Protein AF-A0AA38FSD3-F1 (afdb_monomer)

Mean predicted aligned error: 3.4 Å

Secondary structure (DSSP, 8-state):
-TTT-TTT-PPTTS--HHHHHHHHHHHHHHHHH--S-------HHHHHHHHHHHTT--TTTGGG----TT----------

Foldseek 3Di:
DCVVQQQPDADDVGDGLVRLLVVCVVVLVVVVVDPDDDDDDDDQSNCLSSCCVQVVHDSSCSVVDDDDPPDDDDGDNDDD

InterPro domains:
  IPR003094 Fructose-2,6-bisphosphatase [PTHR10606] (1-78)
  IPR013078 Histidine phosphatase superfamily, clade-1 [PF00300] (3-76)
  IPR029033 Histidine phosphatase superfamily [G3DSA:3.40.50.1240] (1-80)
  IPR029033 Histidine phosphatase superfamily [SSF53254] (3-76)

pLDDT: mean 93.65, std 9.07, range [43.16, 98.0]

Radius of gyration: 13.42 Å; Cα contacts (8 Å, |Δi|>4): 57; chains: 1; bounding box: 30×22×37 Å

Organism: Taxus chinensis (NCBI:txid29808)

Structure (mmCIF, N/CA/C/O backbone):
data_AF-A0AA38FSD3-F1
#
_entry.id   AF-A0AA38FSD3-F1
#
loop_
_atom_site.group_PDB
_atom_site.id
_atom_site.type_symbol
_atom_site.label_atom_id
_atom_site.label_alt_id
_atom_site.label_comp_id
_atom_site.label_asym_id
_atom_site.label_entity_id
_atom_site.label_seq_id
_atom_site.pdbx_PDB_ins_code
_atom_site.Cartn_x
_atom_site.Cartn_y
_atom_site.Cartn_z
_atom_site.occupancy
_atom_site.B_iso_or_equiv
_atom_site.auth_seq_id
_atom_site.auth_comp_id
_atom_site.auth_asym_id
_atom_site.auth_atom_id
_atom_site.pdbx_PDB_model_num
ATOM 1 N N . ALA A 1 1 ? 11.315 -2.439 -18.858 1.00 85.56 1 ALA A N 1
ATOM 2 C CA . ALA A 1 1 ? 11.747 -2.796 -17.490 1.00 85.56 1 ALA A CA 1
ATOM 3 C C . ALA A 1 1 ? 10.571 -2.776 -16.510 1.00 85.56 1 ALA A C 1
ATOM 5 O O . ALA A 1 1 ? 10.114 -3.851 -16.160 1.00 85.56 1 ALA A O 1
ATOM 6 N N . ARG A 1 2 ? 9.976 -1.616 -16.186 1.00 93.31 2 ARG A N 1
ATOM 7 C CA . ARG A 1 2 ? 8.850 -1.496 -15.231 1.00 93.31 2 ARG A CA 1
ATOM 8 C C . ARG A 1 2 ? 7.686 -2.476 -15.395 1.00 93.31 2 ARG A C 1
ATOM 10 O O . ARG A 1 2 ? 7.219 -3.024 -14.415 1.00 93.31 2 ARG A O 1
ATOM 17 N N . LYS A 1 3 ? 7.184 -2.675 -16.619 1.00 93.19 3 LYS A N 1
ATOM 18 C CA . LYS A 1 3 ? 6.060 -3.603 -16.855 1.00 93.19 3 LYS A CA 1
ATOM 19 C C . LYS A 1 3 ? 6.406 -5.062 -16.515 1.00 93.19 3 LYS A C 1
ATOM 21 O O . LYS A 1 3 ? 5.491 -5.825 -16.260 1.00 93.19 3 LYS A O 1
ATOM 26 N N . LYS A 1 4 ? 7.694 -5.435 -16.546 1.00 94.44 4 LYS A N 1
ATOM 27 C CA . LYS A 1 4 ? 8.169 -6.797 -16.252 1.00 94.44 4 LYS A CA 1
ATOM 28 C C . LYS A 1 4 ? 8.300 -7.047 -14.748 1.00 94.44 4 LYS A C 1
ATOM 30 O O . LYS A 1 4 ? 7.992 -8.135 -14.301 1.00 94.44 4 LYS A O 1
ATOM 35 N N . ASP A 1 5 ? 8.740 -6.040 -13.995 1.00 95.81 5 ASP A N 1
ATOM 36 C CA . ASP A 1 5 ? 8.827 -6.094 -12.534 1.00 95.81 5 ASP A CA 1
ATOM 37 C C . ASP A 1 5 ? 8.470 -4.718 -11.967 1.00 95.81 5 ASP A C 1
ATOM 39 O O . ASP A 1 5 ? 9.308 -3.822 -11.871 1.00 95.81 5 ASP A O 1
ATOM 43 N N . LYS A 1 6 ? 7.188 -4.517 -11.660 1.00 96.75 6 LYS A N 1
ATOM 44 C CA . LYS A 1 6 ? 6.687 -3.226 -11.172 1.00 96.75 6 LYS A CA 1
ATOM 45 C C . LYS A 1 6 ? 7.056 -2.984 -9.707 1.00 96.75 6 LYS A C 1
ATOM 47 O O . LYS A 1 6 ? 7.111 -1.827 -9.295 1.00 96.75 6 LYS A O 1
ATOM 52 N N . LEU A 1 7 ? 7.304 -4.056 -8.956 1.00 97.12 7 LEU A N 1
ATOM 53 C CA . LEU A 1 7 ? 7.666 -4.019 -7.545 1.00 97.12 7 LEU A CA 1
ATOM 54 C C . LEU A 1 7 ? 9.087 -3.472 -7.368 1.00 97.12 7 LEU A C 1
ATOM 56 O O . LEU A 1 7 ? 9.288 -2.497 -6.642 1.00 97.12 7 LEU A O 1
ATOM 60 N N . ARG A 1 8 ? 10.059 -4.068 -8.070 1.00 97.44 8 ARG A N 1
ATOM 61 C CA . ARG A 1 8 ? 11.491 -3.756 -7.916 1.00 97.44 8 ARG A CA 1
ATOM 62 C C . ARG A 1 8 ? 11.988 -2.671 -8.859 1.00 97.44 8 ARG A C 1
ATOM 64 O O . ARG A 1 8 ? 13.077 -2.139 -8.658 1.00 97.44 8 ARG A O 1
ATOM 71 N N . TYR A 1 9 ? 11.233 -2.328 -9.904 1.00 97.81 9 TYR A N 1
ATOM 72 C CA . TYR A 1 9 ? 11.656 -1.273 -10.818 1.00 97.81 9 TYR A CA 1
ATOM 73 C C . TYR A 1 9 ? 11.727 0.080 -10.107 1.00 97.81 9 TYR A C 1
ATOM 75 O O . TYR A 1 9 ? 10.704 0.660 -9.743 1.00 97.81 9 TYR A O 1
ATOM 83 N N . ARG A 1 10 ? 12.948 0.600 -9.986 1.00 98.00 10 ARG A N 1
ATOM 84 C CA . ARG A 1 10 ? 13.235 1.947 -9.500 1.00 98.00 10 ARG A CA 1
ATOM 85 C C . ARG A 1 10 ? 13.289 2.921 -10.672 1.00 98.00 10 ARG A C 1
ATOM 87 O O . ARG A 1 10 ? 13.997 2.687 -11.655 1.00 98.00 10 ARG A O 1
ATOM 94 N N . TYR A 1 11 ? 12.547 4.019 -10.574 1.00 96.62 11 TYR A N 1
ATOM 95 C CA . TYR A 1 11 ? 12.654 5.098 -11.556 1.00 96.62 11 TYR A CA 1
ATOM 96 C C . TYR A 1 11 ? 14.040 5.768 -11.492 1.00 96.62 11 TYR A C 1
ATOM 98 O O . TYR A 1 11 ? 14.622 5.846 -10.409 1.00 96.62 11 TYR A O 1
ATOM 106 N N . PRO A 1 12 ? 14.593 6.282 -12.610 1.00 96.69 12 PRO A N 1
ATOM 107 C CA . PRO A 1 12 ? 15.856 7.018 -12.578 1.00 96.69 12 PRO A CA 1
ATOM 108 C C . PRO A 1 12 ? 15.774 8.207 -11.613 1.00 96.69 12 PRO A C 1
ATOM 110 O O . PRO A 1 12 ? 14.957 9.103 -11.818 1.00 96.69 12 PRO A O 1
ATOM 113 N N . ARG A 1 13 ? 16.624 8.212 -10.574 1.00 96.00 13 ARG A N 1
ATOM 114 C CA . ARG A 1 13 ? 16.591 9.193 -9.465 1.00 96.00 13 ARG A CA 1
ATOM 115 C C . ARG A 1 13 ? 15.249 9.235 -8.712 1.00 96.00 13 ARG A C 1
ATOM 117 O O . ARG A 1 13 ? 14.878 10.273 -8.178 1.00 96.00 13 ARG A O 1
ATOM 124 N N . GLY A 1 14 ? 14.517 8.125 -8.704 1.00 96.44 14 GLY A N 1
ATOM 125 C CA . GLY A 1 14 ? 13.241 7.982 -8.013 1.00 96.44 14 GLY A CA 1
ATOM 126 C C . GLY A 1 14 ? 13.180 6.710 -7.175 1.00 96.44 14 GLY A C 1
ATOM 127 O O . GLY A 1 14 ? 14.199 6.090 -6.877 1.00 96.44 14 GLY A O 1
ATOM 128 N N . GLU A 1 15 ? 11.960 6.322 -6.823 1.00 97.69 15 GLU A N 1
ATOM 129 C CA . GLU A 1 15 ? 11.666 5.190 -5.945 1.00 97.69 15 GLU A CA 1
ATOM 130 C C . GLU A 1 15 ? 11.089 3.999 -6.734 1.00 97.69 15 GLU A C 1
ATOM 132 O O . GLU A 1 15 ? 10.504 4.147 -7.815 1.00 97.69 15 GLU A O 1
ATOM 137 N N . SER A 1 16 ? 11.277 2.804 -6.185 1.00 97.88 16 SER A N 1
ATOM 138 C CA . SER A 1 16 ? 10.510 1.589 -6.469 1.00 97.88 16 SER A CA 1
ATOM 139 C C . SER A 1 16 ? 9.396 1.412 -5.428 1.00 97.88 16 SER A C 1
ATOM 141 O O . SER A 1 16 ? 9.337 2.146 -4.442 1.00 97.88 16 SER A O 1
ATOM 143 N N . TYR A 1 17 ? 8.518 0.418 -5.601 1.00 97.62 17 TYR A N 1
ATOM 144 C CA . TYR A 1 17 ? 7.548 0.093 -4.547 1.00 97.62 17 TYR A CA 1
ATOM 145 C C . TYR A 1 17 ? 8.236 -0.417 -3.274 1.00 97.62 17 TYR A C 1
ATOM 147 O O . TYR A 1 17 ? 7.746 -0.138 -2.187 1.00 97.62 17 TYR A O 1
ATOM 155 N N . LEU A 1 18 ? 9.382 -1.100 -3.388 1.00 97.75 18 LEU A N 1
ATOM 156 C CA . LEU A 1 18 ? 10.160 -1.525 -2.218 1.00 97.75 18 LEU A CA 1
ATOM 157 C C . LEU A 1 18 ? 10.687 -0.334 -1.412 1.00 97.75 18 LEU A C 1
ATOM 159 O O . LEU A 1 18 ? 10.592 -0.342 -0.189 1.00 97.75 18 LEU A O 1
ATOM 163 N N . ASP A 1 19 ? 11.171 0.706 -2.095 1.00 98.00 19 ASP A N 1
ATOM 164 C CA . ASP A 1 19 ? 11.645 1.930 -1.434 1.00 98.00 19 ASP A CA 1
ATOM 165 C C . ASP A 1 19 ? 10.499 2.632 -0.689 1.00 98.00 19 ASP A C 1
ATOM 167 O O . ASP A 1 19 ? 10.653 3.059 0.453 1.00 98.00 19 ASP A O 1
ATOM 171 N N . VAL A 1 20 ? 9.315 2.684 -1.314 1.00 97.38 20 VAL A N 1
ATOM 172 C CA . VAL A 1 20 ? 8.101 3.234 -0.696 1.00 97.38 20 VAL A CA 1
ATOM 173 C C . VAL A 1 20 ? 7.696 2.441 0.545 1.00 97.38 20 VAL A C 1
ATOM 175 O O . VAL A 1 20 ? 7.389 3.046 1.567 1.00 97.38 20 VAL A O 1
ATOM 178 N N . ILE A 1 21 ? 7.697 1.108 0.472 1.00 97.38 21 ILE A N 1
ATOM 179 C CA . ILE A 1 21 ? 7.341 0.238 1.602 1.00 97.38 21 ILE A CA 1
ATOM 180 C C . ILE A 1 21 ? 8.302 0.464 2.768 1.00 97.38 21 ILE A C 1
ATOM 182 O O . ILE A 1 21 ? 7.852 0.700 3.885 1.00 97.38 21 ILE A O 1
ATOM 186 N N . GLN A 1 22 ? 9.609 0.481 2.500 1.00 97.50 22 GLN A N 1
ATOM 187 C CA . GLN A 1 22 ? 10.618 0.738 3.525 1.00 97.50 22 GLN A CA 1
ATOM 188 C C . GLN A 1 22 ? 10.428 2.116 4.176 1.00 97.50 22 GLN A C 1
ATOM 190 O O . GLN A 1 22 ? 10.499 2.254 5.393 1.00 97.50 22 GLN A O 1
ATOM 195 N N . ARG A 1 23 ? 10.118 3.147 3.384 1.00 97.69 23 ARG A N 1
ATOM 196 C CA . ARG A 1 23 ? 9.863 4.498 3.902 1.00 97.69 23 ARG A CA 1
ATOM 197 C C . ARG A 1 23 ? 8.579 4.602 4.737 1.00 97.69 23 ARG A C 1
ATOM 199 O O . ARG A 1 23 ? 8.467 5.517 5.551 1.00 97.69 23 ARG A O 1
ATOM 206 N N . LEU A 1 24 ? 7.612 3.706 4.535 1.00 97.25 24 LEU A N 1
ATOM 207 C CA . LEU A 1 24 ? 6.345 3.681 5.275 1.00 97.25 24 LEU A CA 1
ATOM 208 C C . LEU A 1 24 ? 6.403 2.877 6.577 1.00 97.25 24 LEU A C 1
ATOM 210 O O . LEU A 1 24 ? 5.435 2.919 7.336 1.00 97.25 24 LEU A O 1
ATOM 214 N N . GLU A 1 25 ? 7.509 2.196 6.875 1.00 96.56 25 GLU A N 1
ATOM 215 C CA . GLU A 1 25 ? 7.668 1.416 8.107 1.00 96.56 25 GLU A CA 1
ATOM 216 C C . GLU A 1 25 ? 7.361 2.240 9.379 1.00 96.56 25 GLU A C 1
ATOM 218 O O . GLU A 1 25 ? 6.501 1.811 10.151 1.00 96.56 25 GLU A O 1
ATOM 223 N N . PRO A 1 26 ? 7.898 3.466 9.579 1.00 97.12 26 PRO A N 1
ATOM 224 C CA . PRO A 1 26 ? 7.592 4.247 10.782 1.00 97.12 26 PRO A CA 1
ATOM 225 C C . PRO A 1 26 ? 6.118 4.663 10.877 1.00 97.12 26 PRO A C 1
ATOM 227 O O . PRO A 1 26 ? 5.553 4.712 11.965 1.00 97.12 26 PRO A O 1
ATOM 230 N N . VAL A 1 27 ? 5.485 4.948 9.733 1.00 96.06 27 VAL A N 1
ATOM 231 C CA . VAL A 1 27 ? 4.064 5.330 9.668 1.00 96.06 27 VAL A CA 1
ATOM 232 C C . VAL A 1 27 ? 3.182 4.143 10.033 1.00 96.06 27 VAL A C 1
ATOM 234 O O . VAL A 1 27 ? 2.207 4.298 10.757 1.00 96.06 27 VAL A O 1
ATOM 237 N N . THR A 1 28 ? 3.542 2.957 9.552 1.00 94.44 28 THR A N 1
ATOM 238 C CA . THR A 1 28 ? 2.804 1.721 9.812 1.00 94.44 28 THR A CA 1
ATOM 239 C C . THR A 1 28 ? 2.828 1.379 11.301 1.00 94.44 28 THR A C 1
ATOM 241 O O . THR A 1 28 ? 1.772 1.176 11.892 1.00 94.44 28 THR A O 1
ATOM 244 N N . VAL A 1 29 ? 4.007 1.440 11.929 1.00 94.50 29 VAL A N 1
ATOM 245 C CA . VAL A 1 29 ? 4.168 1.217 13.376 1.00 94.50 29 VAL A CA 1
ATOM 246 C C . VAL A 1 29 ? 3.360 2.220 14.201 1.00 94.50 29 VAL A C 1
ATOM 248 O O . VAL A 1 29 ? 2.777 1.855 15.221 1.00 94.50 29 VAL A O 1
ATOM 251 N N . GLU A 1 30 ? 3.319 3.487 13.788 1.00 94.62 30 GLU A N 1
ATOM 252 C CA . GLU A 1 30 ? 2.528 4.495 14.496 1.00 94.62 30 GLU A CA 1
ATOM 253 C C . GLU A 1 30 ? 1.024 4.233 14.353 1.00 94.62 30 GLU A C 1
ATOM 255 O O . GLU A 1 30 ? 0.301 4.322 15.341 1.00 94.62 30 GLU A O 1
ATOM 260 N N . LEU A 1 31 ? 0.554 3.842 13.163 1.00 93.81 31 LEU A N 1
ATOM 261 C CA . LEU A 1 31 ? -0.852 3.498 12.925 1.00 93.81 31 LEU A CA 1
ATOM 262 C C . LEU A 1 31 ? -1.314 2.307 13.775 1.00 93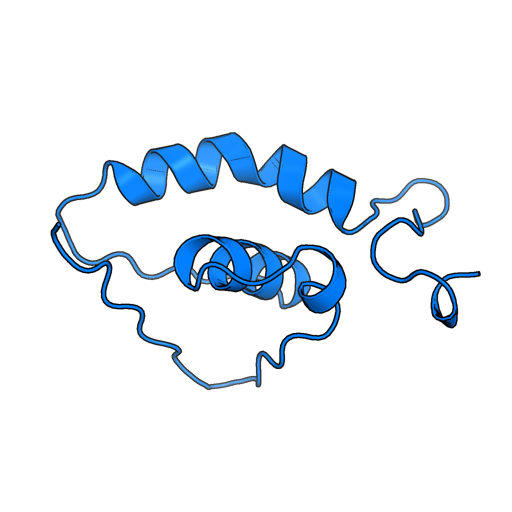.81 31 LEU A C 1
ATOM 264 O O . LEU A 1 31 ? -2.414 2.354 14.318 1.00 93.81 31 LEU A O 1
ATOM 268 N N . GLU A 1 32 ? -0.479 1.283 13.953 1.00 91.44 32 GLU A N 1
ATOM 269 C CA . GLU A 1 32 ? -0.792 0.136 14.821 1.00 91.44 32 GLU A CA 1
ATOM 270 C C . GLU A 1 32 ? -0.901 0.507 16.306 1.00 91.44 32 GLU A C 1
ATOM 272 O O . GLU A 1 32 ? -1.608 -0.151 17.070 1.00 91.44 32 GLU A O 1
ATOM 277 N N . ARG A 1 33 ? -0.212 1.569 16.738 1.00 93.31 33 ARG A N 1
ATOM 278 C CA . ARG A 1 33 ? -0.273 2.056 18.125 1.00 93.31 33 ARG A CA 1
ATOM 279 C C . ARG A 1 33 ? -1.539 2.859 18.415 1.00 93.31 33 ARG A C 1
ATOM 281 O O . ARG A 1 33 ? -1.874 3.050 19.589 1.00 93.31 33 ARG A O 1
ATOM 288 N N . GLN A 1 34 ? -2.235 3.338 17.385 1.00 92.44 34 GLN A N 1
ATOM 289 C CA . GLN A 1 3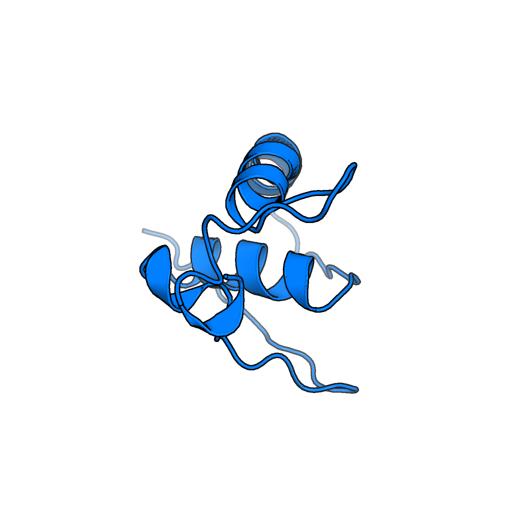4 ? -3.434 4.151 17.553 1.00 92.44 34 GLN A CA 1
ATOM 290 C C . GLN A 1 34 ? -4.621 3.293 17.998 1.00 92.44 34 GLN A C 1
ATOM 292 O O . GLN A 1 34 ? -4.967 2.290 17.385 1.00 92.44 34 GLN A O 1
ATOM 297 N N . ARG A 1 35 ? -5.273 3.715 19.087 1.00 88.19 35 ARG A N 1
ATOM 298 C CA . ARG A 1 35 ? -6.479 3.054 19.626 1.00 88.19 35 ARG A CA 1
ATOM 299 C C . ARG A 1 35 ? -7.781 3.669 19.121 1.00 88.19 35 ARG A C 1
ATOM 301 O O . ARG A 1 35 ? -8.844 3.083 19.294 1.00 88.19 35 ARG A O 1
ATOM 308 N N . ALA A 1 36 ? -7.704 4.871 18.561 1.00 92.62 36 ALA A N 1
ATOM 309 C CA . ALA A 1 36 ? -8.837 5.565 17.971 1.00 92.62 36 ALA A CA 1
ATOM 310 C C . ALA A 1 36 ? -8.873 5.321 16.454 1.00 92.62 36 ALA A C 1
ATOM 312 O O . ALA A 1 36 ? -7.822 5.066 15.863 1.00 92.62 36 ALA A O 1
ATOM 313 N N . PRO A 1 37 ? -10.045 5.437 15.804 1.00 93.00 37 PRO A N 1
ATOM 314 C CA . PRO A 1 37 ? -10.130 5.393 14.350 1.00 93.00 37 PRO A CA 1
ATOM 315 C C . PRO A 1 37 ? -9.240 6.461 13.701 1.00 93.00 37 PRO A C 1
ATOM 317 O O . PRO A 1 37 ? -9.287 7.632 14.083 1.00 93.00 37 PRO A O 1
ATOM 320 N N . VAL A 1 38 ? -8.455 6.061 12.698 1.00 94.75 38 VAL A N 1
ATOM 321 C CA . VAL A 1 38 ? -7.564 6.950 11.939 1.00 94.75 38 VAL A CA 1
ATOM 322 C C . VAL A 1 38 ? -7.998 6.989 10.480 1.00 94.75 38 VAL A C 1
ATOM 324 O O . VAL A 1 38 ? -8.294 5.958 9.881 1.00 94.75 38 VAL A O 1
ATOM 327 N N . VAL A 1 39 ? -7.988 8.185 9.888 1.00 96.50 39 VAL A N 1
ATOM 328 C CA . VAL A 1 39 ? -8.202 8.379 8.450 1.00 96.50 39 VAL A CA 1
ATOM 329 C C . VAL A 1 39 ? -6.878 8.760 7.799 1.00 96.50 39 VAL A C 1
ATOM 331 O O . VAL A 1 39 ? -6.270 9.767 8.159 1.00 96.50 39 VAL A O 1
ATOM 334 N N . VAL A 1 40 ? -6.443 7.969 6.816 1.00 96.50 40 VAL A N 1
ATOM 335 C CA . VAL A 1 40 ? -5.220 8.228 6.045 1.00 96.50 40 VAL A CA 1
ATOM 336 C C . VAL A 1 40 ? -5.585 8.742 4.653 1.00 96.50 40 VAL A C 1
ATOM 338 O O . VAL A 1 40 ? -6.222 8.039 3.871 1.00 96.50 40 VAL A O 1
ATOM 341 N N . ILE A 1 41 ? -5.140 9.957 4.321 1.00 97.12 41 ILE A N 1
ATOM 342 C CA . ILE A 1 41 ? -5.306 10.565 2.993 1.00 97.12 41 ILE A CA 1
ATOM 343 C C . ILE A 1 41 ? -3.934 10.643 2.326 1.00 97.12 41 ILE A C 1
ATOM 345 O O . ILE A 1 41 ? -3.047 11.356 2.792 1.00 97.12 41 ILE A O 1
ATOM 349 N N . ALA A 1 42 ? -3.747 9.895 1.238 1.00 97.06 42 ALA A N 1
ATOM 350 C CA . ALA A 1 42 ? -2.466 9.804 0.544 1.00 97.06 42 ALA A CA 1
ATOM 351 C C . ALA A 1 42 ? -2.636 9.498 -0.955 1.00 97.06 42 ALA A C 1
ATOM 353 O O . ALA A 1 42 ? -3.741 9.460 -1.493 1.00 97.06 42 ALA A O 1
ATOM 354 N N . HIS A 1 43 ? -1.518 9.274 -1.648 1.00 97.31 43 HIS A N 1
ATOM 355 C CA . HIS A 1 43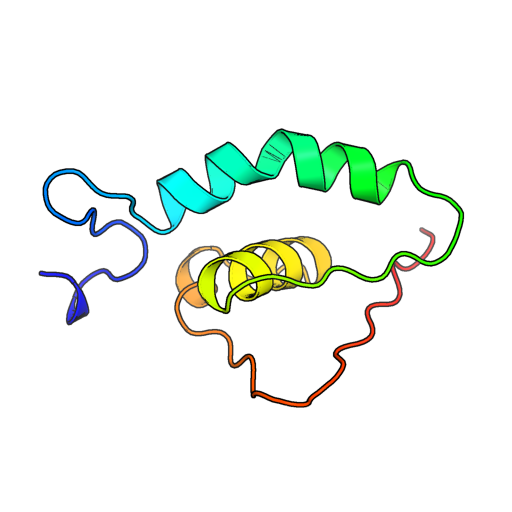 ? -1.494 8.916 -3.068 1.00 97.31 43 HIS A CA 1
ATOM 356 C C . HIS A 1 43 ? -1.621 7.403 -3.295 1.00 97.31 43 HIS A C 1
ATOM 358 O O . HIS A 1 43 ? -1.280 6.603 -2.428 1.00 97.31 43 HIS A O 1
ATOM 364 N N . GLN A 1 44 ? -2.013 6.994 -4.508 1.00 96.88 44 GLN A N 1
ATOM 365 C CA . GLN A 1 44 ? -2.294 5.589 -4.845 1.00 96.88 44 GLN A CA 1
ATOM 366 C C . GLN A 1 44 ? -1.175 4.606 -4.467 1.00 96.88 44 GLN A C 1
ATOM 368 O O . GLN A 1 44 ? -1.4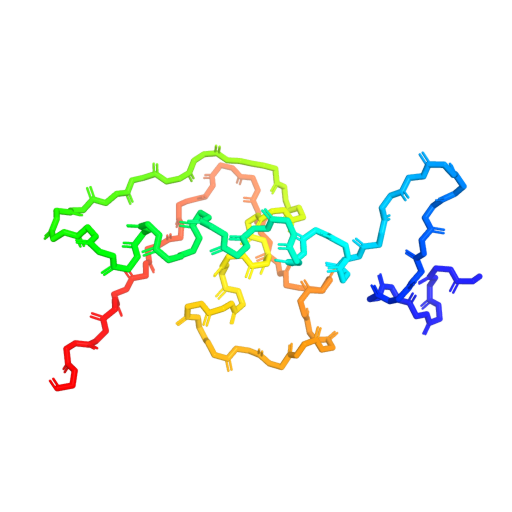61 3.552 -3.917 1.00 96.88 44 GLN A O 1
ATOM 373 N N . ALA A 1 45 ? 0.098 4.919 -4.740 1.00 96.19 45 ALA A N 1
ATOM 374 C CA . ALA A 1 45 ? 1.203 4.011 -4.408 1.00 96.19 45 ALA A CA 1
ATOM 375 C C . ALA A 1 45 ? 1.362 3.801 -2.891 1.00 96.19 45 ALA A C 1
ATOM 377 O O . ALA A 1 45 ? 1.648 2.689 -2.459 1.00 96.19 45 ALA A O 1
ATOM 378 N N . ILE A 1 46 ? 1.120 4.854 -2.104 1.00 97.81 46 ILE A N 1
ATOM 379 C CA . ILE A 1 46 ? 1.166 4.820 -0.638 1.00 97.81 46 ILE A CA 1
ATOM 380 C C . ILE A 1 46 ? -0.011 4.014 -0.096 1.00 97.81 46 ILE A C 1
ATOM 382 O O . ILE A 1 46 ? 0.180 3.097 0.696 1.00 97.81 46 ILE A O 1
ATOM 386 N N . LEU A 1 47 ? -1.221 4.310 -0.579 1.00 97.62 47 LEU A N 1
ATOM 387 C CA . LEU A 1 47 ? -2.438 3.617 -0.160 1.00 97.62 47 LEU A CA 1
ATOM 388 C C . LEU A 1 47 ? -2.376 2.120 -0.472 1.00 97.62 47 LEU A C 1
ATOM 390 O O . LEU A 1 47 ? -2.784 1.317 0.353 1.00 97.62 47 LEU A O 1
ATOM 394 N N . ARG A 1 48 ? -1.802 1.730 -1.616 1.00 97.69 48 ARG A N 1
ATOM 395 C CA . ARG A 1 48 ? -1.567 0.318 -1.951 1.00 97.69 48 ARG A CA 1
ATOM 396 C C . ARG A 1 48 ? -0.646 -0.377 -0.959 1.00 97.69 48 ARG A C 1
ATOM 398 O O . ARG A 1 48 ? -0.945 -1.493 -0.561 1.00 97.69 48 ARG A O 1
ATOM 405 N N . ALA A 1 49 ? 0.462 0.265 -0.588 1.00 97.31 49 ALA A N 1
ATOM 406 C CA . ALA A 1 49 ? 1.420 -0.300 0.357 1.00 97.31 49 ALA A CA 1
ATOM 407 C C . ALA A 1 49 ? 0.804 -0.461 1.755 1.00 97.31 49 ALA A C 1
ATOM 409 O O . ALA A 1 49 ? 0.893 -1.540 2.332 1.00 97.31 49 ALA A O 1
ATOM 410 N N . LEU A 1 50 ? 0.112 0.570 2.251 1.00 96.38 50 LEU A N 1
ATOM 411 C CA . LEU A 1 50 ? -0.581 0.517 3.543 1.00 96.38 50 LEU A CA 1
ATOM 412 C C . LEU A 1 50 ? -1.705 -0.524 3.543 1.00 96.38 50 LEU A C 1
ATOM 414 O O . LEU A 1 50 ? -1.787 -1.347 4.448 1.00 96.38 50 LEU A O 1
ATOM 418 N N . TYR A 1 51 ? -2.545 -0.531 2.506 1.00 95.75 51 TYR A N 1
ATOM 419 C CA . TYR A 1 51 ? -3.622 -1.509 2.381 1.00 95.75 51 TYR A CA 1
ATOM 420 C C . TYR A 1 51 ? -3.078 -2.937 2.313 1.00 95.75 51 TYR A C 1
ATOM 422 O O . TYR A 1 51 ? -3.592 -3.816 2.994 1.00 95.75 51 TYR A O 1
ATOM 430 N N . ALA A 1 52 ? -2.027 -3.179 1.523 1.00 95.94 52 ALA A N 1
ATOM 431 C CA . ALA A 1 52 ? -1.421 -4.501 1.421 1.00 95.94 52 ALA A CA 1
ATOM 432 C C . ALA A 1 52 ? -0.897 -5.009 2.764 1.00 95.94 52 ALA A C 1
ATOM 434 O O . ALA A 1 52 ? -1.065 -6.187 3.064 1.00 95.94 52 ALA A O 1
ATOM 435 N N . TYR A 1 53 ? -0.295 -4.120 3.558 1.00 94.62 53 TYR A N 1
ATOM 436 C CA . TYR A 1 53 ? 0.189 -4.449 4.890 1.00 94.62 53 TYR A CA 1
ATOM 437 C C . TYR A 1 53 ? -0.959 -4.901 5.800 1.00 94.62 53 TYR A C 1
ATOM 439 O O . TYR A 1 53 ? -0.962 -6.037 6.270 1.00 94.62 53 TYR A O 1
ATOM 447 N N . PHE A 1 54 ? -1.981 -4.059 5.973 1.00 92.88 54 PHE A N 1
ATOM 448 C CA . PHE A 1 54 ? -3.090 -4.358 6.884 1.00 92.88 54 PHE A CA 1
ATOM 449 C C . PHE A 1 54 ? -4.001 -5.495 6.396 1.00 92.88 54 PHE A C 1
ATOM 451 O O . PHE A 1 54 ? -4.585 -6.209 7.203 1.00 92.88 54 PHE A O 1
ATOM 458 N N . ALA A 1 55 ? -4.104 -5.704 5.081 1.00 92.31 55 ALA A N 1
ATOM 459 C CA . ALA A 1 55 ? -4.868 -6.801 4.48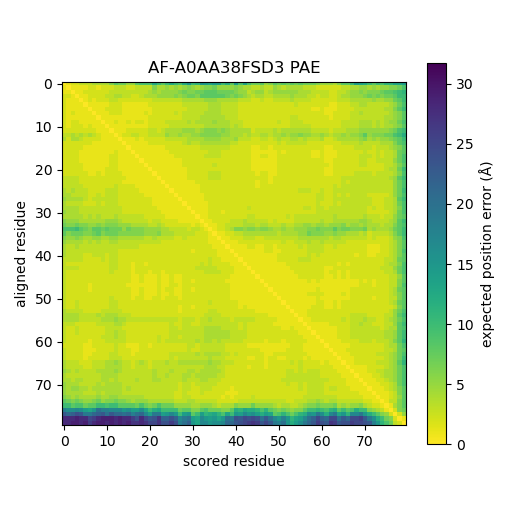5 1.00 92.31 55 ALA A CA 1
ATOM 460 C C . ALA A 1 55 ? -4.034 -8.080 4.253 1.00 92.31 55 ALA A C 1
ATOM 462 O O . ALA A 1 55 ? -4.501 -8.976 3.542 1.00 92.31 55 ALA A O 1
ATOM 463 N N . ALA A 1 56 ? -2.811 -8.152 4.799 1.00 92.94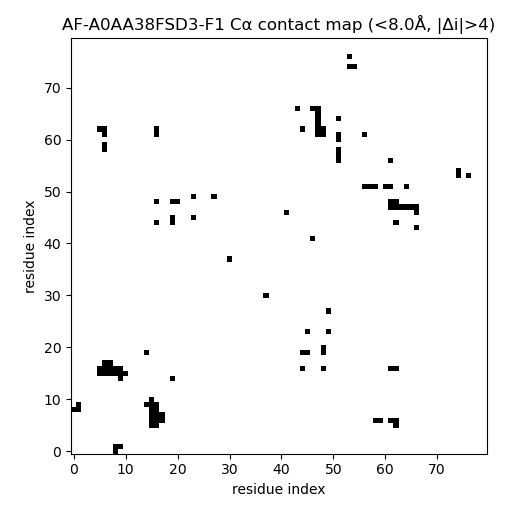 56 ALA A N 1
ATOM 464 C CA . ALA A 1 56 ? -1.888 -9.287 4.691 1.00 92.94 56 ALA A CA 1
ATOM 465 C C . ALA A 1 56 ? -1.703 -9.807 3.248 1.00 92.94 56 ALA A C 1
ATOM 467 O O . ALA A 1 56 ? -1.732 -11.012 2.983 1.00 92.94 56 ALA A O 1
ATOM 468 N N . LYS A 1 57 ? -1.548 -8.890 2.285 1.00 95.12 57 LYS A N 1
ATOM 469 C CA . LYS A 1 57 ? -1.373 -9.224 0.865 1.00 95.12 57 LYS A CA 1
ATOM 470 C C . LYS A 1 57 ? 0.086 -9.555 0.532 1.00 95.12 57 LYS A C 1
ATOM 472 O O . LYS A 1 57 ? 0.990 -8.924 1.082 1.00 95.12 57 LYS A O 1
ATOM 477 N N . PRO A 1 58 ? 0.335 -10.480 -0.414 1.00 96.62 58 PRO A N 1
ATOM 478 C CA . PRO A 1 58 ? 1.675 -10.737 -0.929 1.00 96.62 58 PRO A CA 1
ATOM 479 C C . PRO A 1 58 ? 2.335 -9.477 -1.498 1.00 96.62 58 PRO A C 1
ATOM 481 O O . PRO A 1 58 ? 1.684 -8.622 -2.108 1.00 96.62 58 PRO A O 1
ATOM 484 N N . LEU A 1 59 ? 3.656 -9.386 -1.348 1.00 95.00 59 LEU A N 1
ATOM 485 C CA . LEU A 1 59 ? 4.447 -8.226 -1.764 1.00 95.00 59 LEU A CA 1
ATOM 486 C C . LEU A 1 59 ? 4.341 -7.963 -3.277 1.00 95.00 59 LEU A C 1
ATOM 488 O O . LEU A 1 59 ? 4.316 -6.817 -3.733 1.00 95.00 59 LEU A O 1
ATOM 492 N N . GLU A 1 60 ? 4.247 -9.033 -4.058 1.00 95.69 60 GLU A N 1
ATOM 493 C CA . GLU A 1 60 ? 4.122 -9.015 -5.513 1.00 95.69 60 GLU A CA 1
ATOM 494 C C . GLU A 1 60 ? 2.803 -8.380 -5.975 1.00 95.69 60 GLU A C 1
ATOM 496 O O . GLU A 1 60 ? 2.749 -7.795 -7.061 1.00 95.69 60 GLU A O 1
ATOM 501 N N . GLU A 1 61 ? 1.755 -8.441 -5.150 1.00 96.38 61 GLU A N 1
ATOM 502 C CA . GLU A 1 61 ? 0.441 -7.879 -5.466 1.00 96.38 61 GLU A CA 1
ATOM 503 C C . GLU A 1 61 ? 0.373 -6.370 -5.204 1.00 96.38 61 GLU A C 1
ATOM 505 O O . GLU A 1 61 ? -0.375 -5.670 -5.891 1.00 96.38 61 GLU A O 1
ATOM 510 N N . VAL A 1 62 ? 1.189 -5.836 -4.282 1.00 97.25 62 VAL A N 1
ATOM 511 C CA . VAL A 1 62 ? 1.162 -4.425 -3.840 1.00 97.25 62 VAL A CA 1
ATOM 512 C C . VAL A 1 62 ? 1.057 -3.432 -5.006 1.00 97.25 62 VAL A C 1
ATOM 514 O O . VAL A 1 62 ? 0.167 -2.576 -4.998 1.00 97.25 62 VAL A O 1
ATOM 517 N N . PRO A 1 63 ? 1.887 -3.509 -6.068 1.00 97.44 63 PRO A N 1
ATOM 518 C CA . PRO A 1 63 ? 1.850 -2.518 -7.142 1.00 97.44 63 PRO A CA 1
ATOM 519 C C . PRO A 1 63 ? 0.580 -2.576 -8.003 1.00 97.44 63 PRO A C 1
ATOM 521 O O . PRO A 1 63 ? 0.364 -1.685 -8.844 1.00 97.44 63 PRO A O 1
ATOM 524 N N . HIS A 1 64 ? -0.227 -3.619 -7.841 1.00 96.56 64 HIS A N 1
ATOM 525 C CA . HIS A 1 64 ? -1.372 -3.970 -8.674 1.00 96.56 64 HIS A CA 1
ATOM 526 C C . HIS A 1 64 ? -2.715 -3.828 -7.956 1.00 96.56 64 HIS A C 1
ATOM 528 O O . HIS A 1 64 ? -3.734 -3.819 -8.636 1.00 96.56 64 HIS A O 1
ATOM 534 N N . ILE A 1 65 ? -2.716 -3.617 -6.637 1.00 96.69 65 ILE A N 1
ATOM 535 C CA . ILE A 1 65 ? -3.934 -3.383 -5.855 1.00 96.69 65 ILE A CA 1
ATOM 536 C C . ILE A 1 65 ? -4.710 -2.180 -6.404 1.00 96.69 65 ILE A C 1
ATOM 538 O O . ILE A 1 65 ? -4.155 -1.102 -6.668 1.00 96.69 65 ILE A O 1
ATOM 542 N N . GLU A 1 66 ? -6.012 -2.366 -6.586 1.00 95.94 66 GLU A N 1
ATOM 543 C CA . GLU A 1 66 ? -6.907 -1.307 -7.028 1.00 95.94 66 GLU A CA 1
ATOM 544 C C . GLU A 1 66 ? -7.226 -0.362 -5.872 1.00 95.94 66 GLU A C 1
ATOM 546 O O . GLU A 1 66 ? -7.639 -0.775 -4.795 1.00 95.94 66 GLU A O 1
ATOM 551 N N . VAL A 1 67 ? -7.002 0.930 -6.109 1.00 96.19 67 VAL A N 1
ATOM 552 C CA . VAL A 1 67 ? -7.346 2.013 -5.183 1.00 96.19 67 VAL A CA 1
ATOM 553 C C . VAL A 1 67 ? -8.049 3.088 -6.015 1.00 96.19 67 VAL A C 1
ATOM 555 O O . VAL A 1 67 ? -7.366 3.927 -6.625 1.00 96.19 67 VAL A O 1
ATOM 558 N N . PRO A 1 68 ? -9.386 2.998 -6.154 1.00 96.62 68 PRO A N 1
ATOM 559 C CA . PRO A 1 68 ? -10.165 3.936 -6.951 1.00 96.62 68 PRO A CA 1
ATOM 560 C C . PRO A 1 68 ? -10.221 5.317 -6.291 1.00 96.62 68 PRO A C 1
ATOM 562 O O . PRO A 1 68 ? -10.103 5.465 -5.076 1.00 96.62 68 PRO A O 1
ATOM 565 N N . LEU A 1 69 ? -10.394 6.349 -7.116 1.00 96.12 69 LEU A N 1
ATOM 566 C CA . LEU A 1 69 ? -10.609 7.710 -6.626 1.00 96.12 69 LEU A CA 1
ATOM 567 C C . LEU A 1 69 ? -11.999 7.835 -5.985 1.00 96.12 69 LEU A C 1
ATOM 569 O O . LEU A 1 69 ? -12.913 7.081 -6.313 1.00 96.12 69 LEU A O 1
ATOM 573 N N . HIS A 1 70 ? -12.147 8.804 -5.078 1.00 96.56 70 HIS A N 1
ATOM 574 C CA . HIS A 1 70 ? -13.410 9.131 -4.393 1.00 96.56 70 HIS A CA 1
ATOM 575 C C . HIS A 1 70 ? -14.072 7.950 -3.662 1.00 96.56 70 HIS A C 1
ATOM 577 O O . HIS A 1 70 ? -15.287 7.917 -3.501 1.00 96.56 70 HIS A O 1
ATOM 583 N N . THR A 1 71 ? -13.277 6.977 -3.224 1.00 97.19 71 THR A N 1
ATOM 584 C CA . 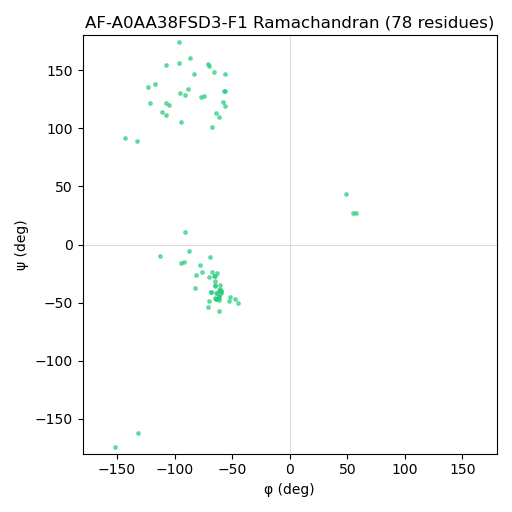THR A 1 71 ? -13.750 5.791 -2.508 1.00 97.19 71 THR A CA 1
ATOM 585 C C . THR A 1 71 ? -13.036 5.704 -1.167 1.00 97.19 71 THR A C 1
ATOM 587 O O . THR A 1 71 ? -11.822 5.899 -1.102 1.00 97.19 71 THR A O 1
ATOM 590 N N . ILE A 1 72 ? -13.785 5.410 -0.106 1.00 96.00 72 ILE A N 1
ATOM 591 C CA . ILE A 1 72 ? -13.228 5.127 1.219 1.00 96.00 72 ILE A CA 1
ATOM 592 C C . ILE A 1 72 ? -13.101 3.612 1.355 1.00 96.00 72 ILE A C 1
ATOM 594 O O . ILE A 1 72 ? -14.052 2.883 1.080 1.00 96.00 72 ILE A O 1
ATOM 598 N N . ILE A 1 73 ? -11.923 3.153 1.769 1.00 95.12 73 ILE A N 1
ATOM 599 C CA . ILE A 1 73 ? -11.665 1.754 2.104 1.00 95.12 73 ILE A CA 1
ATOM 600 C C . ILE A 1 73 ? -11.539 1.689 3.623 1.00 95.12 73 ILE A C 1
ATOM 602 O O . ILE A 1 73 ? -10.596 2.241 4.188 1.00 95.12 73 ILE A O 1
ATOM 606 N N . GLU A 1 74 ? -12.505 1.050 4.274 1.00 94.50 74 GLU A N 1
ATOM 607 C CA . GLU A 1 74 ? -12.465 0.795 5.712 1.00 94.50 74 GLU A CA 1
ATOM 608 C C . GLU A 1 74 ? -11.744 -0.531 5.979 1.00 94.50 74 GLU A C 1
ATOM 610 O O . GLU A 1 74 ? -12.013 -1.536 5.320 1.00 94.50 74 GLU A O 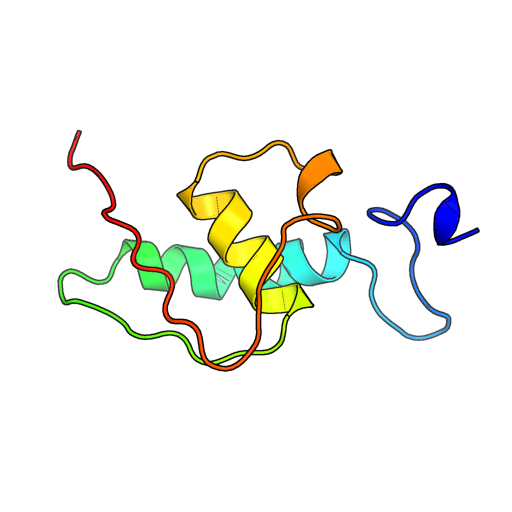1
ATOM 615 N N . ILE A 1 75 ? -10.821 -0.529 6.943 1.00 91.00 75 ILE A N 1
ATOM 616 C CA . ILE A 1 75 ? -10.119 -1.729 7.399 1.00 91.00 75 ILE A CA 1
ATOM 617 C C . ILE A 1 75 ? -10.391 -1.889 8.888 1.00 91.00 75 ILE A C 1
ATOM 619 O O . ILE A 1 75 ? -10.069 -1.008 9.683 1.00 91.00 75 ILE A O 1
ATOM 623 N N . GLN A 1 76 ? -10.958 -3.032 9.261 1.00 86.19 76 GLN A N 1
ATOM 624 C CA . GLN A 1 76 ? -11.094 -3.421 10.656 1.00 86.19 76 GLN A CA 1
ATOM 625 C C . GLN A 1 76 ? -9.908 -4.307 11.019 1.00 86.19 76 GLN A C 1
ATOM 627 O O . GLN A 1 76 ? -9.827 -5.461 10.600 1.00 86.19 76 GLN A O 1
ATOM 632 N N . MET A 1 77 ? -8.972 -3.744 11.780 1.00 75.69 77 MET A N 1
ATOM 633 C CA . MET A 1 77 ? -7.893 -4.514 12.386 1.00 75.69 77 MET A CA 1
ATOM 634 C C . MET A 1 77 ? -8.523 -5.433 13.432 1.00 75.69 77 MET A C 1
ATOM 636 O O . MET A 1 77 ? -8.928 -4.983 14.503 1.00 75.69 77 MET A O 1
ATOM 640 N N . GLY A 1 78 ? -8.696 -6.705 13.071 1.00 63.47 78 GLY A N 1
ATOM 641 C CA . GLY A 1 78 ? -9.247 -7.713 13.965 1.00 63.47 78 GLY A CA 1
ATOM 642 C C . GLY A 1 78 ? -8.388 -7.818 15.219 1.00 63.47 78 GLY A C 1
ATOM 643 O O . GLY A 1 78 ? -7.187 -8.063 15.136 1.00 63.47 78 GLY A O 1
ATOM 644 N N . VAL A 1 79 ? -9.015 -7.618 16.376 1.00 48.25 79 VAL A N 1
ATOM 645 C CA . VAL A 1 79 ? -8.445 -7.965 17.676 1.00 48.25 79 VAL A CA 1
ATOM 646 C C . VAL A 1 79 ? -8.234 -9.483 17.663 1.00 48.25 79 VAL A C 1
ATOM 648 O O . VAL A 1 79 ? -9.216 -10.221 17.610 1.00 48.25 79 VAL A O 1
ATOM 651 N N . THR A 1 80 ? -6.983 -9.951 17.626 1.00 43.16 80 THR A N 1
ATOM 652 C CA . THR A 1 80 ? -6.651 -11.308 18.104 1.00 43.16 80 THR A CA 1
ATOM 653 C C . THR A 1 80 ? -6.973 -11.438 19.579 1.00 43.16 80 THR A C 1
ATOM 655 O O . THR A 1 80 ? -6.638 -10.482 20.317 1.00 43.16 80 THR A O 1
#

Solvent-accessible surface area (backbone atoms only — not comparable to full-atom values): 5272 Å² total; per-residue (Å²): 109,50,91,82,39,56,42,76,38,55,45,90,100,56,62,21,50,58,54,51,48,63,69,39,48,69,57,51,60,51,57,72,68,51,90,63,96,80,87,87,88,79,53,64,75,57,50,24,43,54,48,26,59,80,66,72,48,60,75,86,47,30,80,68,56,87,71,69,81,100,62,88,85,87,80,82,82,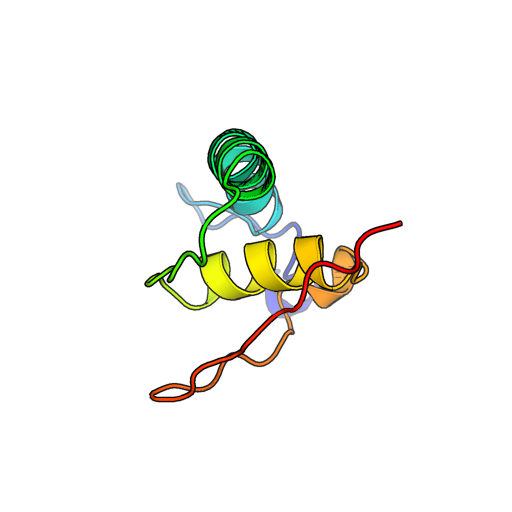74,82,125

Sequence (80 aa):
ARKKDKLRYRYPRGESYLDVIQRLEPVTVELERQRAPVVVIAHQAILRALYAYFAAKPLEEVPHIEVPLHTIIEIQMGVT

Nearest PDB structures (foldseek):
  5um0-assembly1_D  TM=8.151E-01  e=3.496E-01  Neisseria gonorrhoeae NCCP11945